Protein AF-A0A2E2ZN86-F1 (afdb_monomer)

Radius of gyration: 24.12 Å; Cα contacts (8 Å, |Δi|>4): 171; chains: 1; bounding box: 43×41×78 Å

Structure (mmCIF, N/CA/C/O backbone):
data_AF-A0A2E2ZN86-F1
#
_entry.id   AF-A0A2E2ZN86-F1
#
loop_
_atom_site.group_PDB
_atom_site.id
_atom_site.type_symbol
_atom_site.label_atom_id
_atom_site.label_alt_id
_atom_site.label_comp_id
_atom_site.label_asym_id
_atom_site.label_entity_id
_atom_site.label_seq_id
_atom_site.pdbx_PDB_ins_code
_atom_site.Cartn_x
_atom_site.Cartn_y
_atom_site.Cartn_z
_atom_site.occupancy
_atom_site.B_iso_or_equiv
_atom_site.auth_seq_id
_atom_site.auth_comp_id
_atom_site.auth_asym_id
_atom_site.auth_atom_id
_atom_site.pdbx_PDB_model_num
ATOM 1 N N . MET A 1 1 ? -1.885 10.684 -3.757 1.00 93.88 1 MET A N 1
ATOM 2 C CA . MET A 1 1 ? -1.945 9.214 -3.847 1.00 93.88 1 MET A CA 1
ATOM 3 C C . MET A 1 1 ? -0.540 8.681 -3.720 1.00 93.88 1 MET A C 1
ATOM 5 O O . MET A 1 1 ? 0.351 9.163 -4.409 1.00 93.88 1 MET A O 1
ATOM 9 N N . GLU A 1 2 ? -0.349 7.704 -2.855 1.00 95.69 2 GLU A N 1
ATOM 10 C CA . GLU A 1 2 ? 0.936 7.054 -2.628 1.00 95.69 2 GLU A CA 1
ATOM 11 C C . GLU A 1 2 ? 0.770 5.550 -2.779 1.00 95.69 2 GLU A C 1
ATOM 13 O O . GLU A 1 2 ? -0.215 4.993 -2.297 1.00 95.69 2 GLU A O 1
ATOM 18 N N . LEU A 1 3 ? 1.712 4.920 -3.477 1.00 97.62 3 LEU A N 1
ATOM 19 C CA . LEU A 1 3 ? 1.763 3.476 -3.660 1.00 97.62 3 LEU A CA 1
ATOM 20 C C . LEU A 1 3 ? 2.965 2.929 -2.906 1.00 97.62 3 LEU A C 1
ATOM 22 O O . LEU A 1 3 ? 4.098 3.365 -3.140 1.00 97.62 3 LEU A O 1
ATOM 26 N N . GLY A 1 4 ? 2.731 1.915 -2.082 1.00 97.81 4 GLY A N 1
ATOM 27 C CA . GLY A 1 4 ? 3.808 1.206 -1.421 1.00 97.81 4 GLY A CA 1
ATOM 28 C C . GLY A 1 4 ? 3.545 -0.277 -1.239 1.00 97.81 4 GLY A C 1
ATOM 29 O O . GLY A 1 4 ? 2.456 -0.793 -1.489 1.00 97.81 4 GLY A O 1
ATOM 30 N N . LEU A 1 5 ? 4.603 -0.964 -0.834 1.00 97.81 5 LEU A N 1
ATOM 31 C CA . LEU A 1 5 ? 4.655 -2.397 -0.595 1.00 97.81 5 LEU A CA 1
ATOM 32 C C . LEU A 1 5 ? 5.201 -2.627 0.815 1.00 97.81 5 LEU A C 1
ATOM 34 O O . LEU A 1 5 ? 6.125 -1.913 1.215 1.00 97.81 5 LEU A O 1
ATOM 38 N N . PRO A 1 6 ? 4.742 -3.653 1.545 1.00 97.75 6 PRO A N 1
ATOM 39 C CA . PRO A 1 6 ? 5.475 -4.138 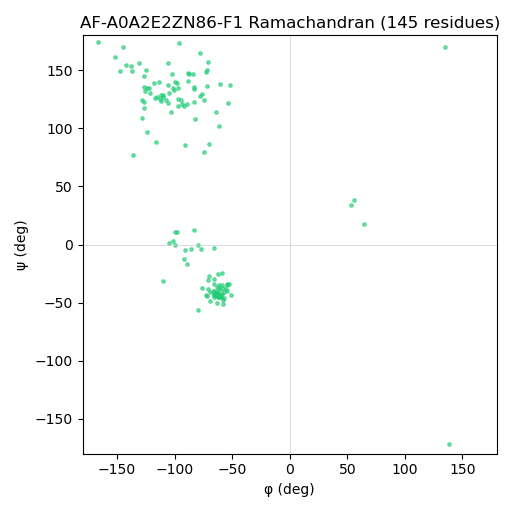2.704 1.00 97.75 6 PRO A CA 1
ATOM 40 C C . PRO A 1 6 ? 6.935 -4.436 2.345 1.00 97.75 6 PRO A C 1
ATOM 42 O O . PRO A 1 6 ? 7.216 -5.028 1.299 1.00 97.75 6 PRO A O 1
ATOM 45 N N . LYS A 1 7 ? 7.870 -4.047 3.214 1.00 96.94 7 LYS A N 1
ATOM 46 C CA . LYS A 1 7 ? 9.304 -4.300 3.024 1.00 96.94 7 LYS A CA 1
ATOM 47 C C . LYS A 1 7 ? 9.616 -5.776 3.298 1.00 96.94 7 LYS A C 1
ATOM 49 O O . LYS A 1 7 ? 10.059 -6.136 4.385 1.00 96.94 7 LYS A O 1
ATOM 54 N N . LEU A 1 8 ? 9.337 -6.621 2.309 1.00 96.00 8 LEU A N 1
ATOM 55 C CA . LEU A 1 8 ? 9.513 -8.075 2.326 1.00 96.00 8 LEU A CA 1
ATOM 56 C C . LEU A 1 8 ? 10.396 -8.504 1.156 1.00 96.00 8 LEU A C 1
ATOM 58 O O . LEU A 1 8 ? 10.136 -8.102 0.026 1.00 96.00 8 LEU A O 1
ATOM 62 N N . ASP A 1 9 ? 11.374 -9.382 1.376 1.00 93.94 9 ASP A N 1
ATOM 63 C CA . ASP A 1 9 ? 12.305 -9.814 0.317 1.00 93.94 9 ASP A CA 1
ATOM 64 C C . ASP A 1 9 ? 11.591 -10.371 -0.926 1.00 93.94 9 ASP A C 1
ATOM 66 O O . ASP A 1 9 ? 12.004 -10.102 -2.059 1.00 93.94 9 ASP A O 1
ATOM 70 N N . SER A 1 10 ? 10.459 -11.059 -0.730 1.00 93.50 10 SER A N 1
ATOM 71 C CA . SER A 1 10 ? 9.600 -11.581 -1.801 1.00 93.50 10 SER A CA 1
ATOM 72 C C . SER A 1 10 ? 8.997 -10.496 -2.703 1.00 93.50 10 SER A C 1
ATOM 74 O O . SER A 1 10 ? 8.701 -10.765 -3.865 1.00 93.50 10 SER A O 1
ATOM 76 N N . LEU A 1 11 ? 8.849 -9.268 -2.201 1.00 95.19 11 LEU A N 1
ATOM 77 C CA . LEU A 1 11 ? 8.288 -8.124 -2.923 1.00 95.19 11 LEU A CA 1
ATOM 78 C C . LEU A 1 11 ? 9.367 -7.181 -3.479 1.00 95.19 11 LEU A C 1
ATOM 80 O O . LEU A 1 11 ? 9.038 -6.210 -4.156 1.00 95.19 11 LEU A O 1
ATOM 84 N N . SER A 1 12 ? 10.656 -7.467 -3.257 1.00 93.38 12 SER A N 1
ATOM 85 C CA . SER A 1 12 ? 11.778 -6.592 -3.654 1.00 93.38 12 SER A CA 1
ATOM 86 C C . SER A 1 12 ? 11.775 -6.211 -5.140 1.00 93.38 12 SER A C 1
ATOM 88 O O . SER A 1 12 ? 12.120 -5.082 -5.499 1.00 93.38 12 SER A O 1
ATOM 90 N N . LYS A 1 13 ? 11.324 -7.128 -6.003 1.00 93.31 13 LYS A N 1
ATOM 91 C CA . LYS A 1 13 ? 11.212 -6.951 -7.462 1.00 93.31 13 LYS A CA 1
ATOM 92 C C . LYS A 1 13 ? 9.777 -6.740 -7.954 1.00 93.31 13 LYS A C 1
ATOM 94 O O . LYS A 1 13 ? 9.569 -6.641 -9.158 1.00 93.31 13 LYS A O 1
ATOM 99 N N . PHE A 1 14 ? 8.792 -6.711 -7.060 1.00 95.50 14 PHE A N 1
ATOM 100 C CA . PHE A 1 14 ? 7.393 -6.524 -7.435 1.00 95.50 14 PHE A CA 1
ATOM 101 C C . PHE A 1 14 ? 7.158 -5.057 -7.814 1.00 95.50 14 PHE A C 1
ATOM 103 O O . PHE A 1 14 ? 7.515 -4.161 -7.044 1.00 95.50 14 PHE A O 1
ATOM 110 N N . ARG A 1 15 ? 6.634 -4.805 -9.019 1.00 95.81 15 ARG A N 1
ATOM 111 C CA . ARG A 1 15 ? 6.443 -3.458 -9.581 1.00 95.81 15 ARG A CA 1
ATOM 112 C C . ARG A 1 15 ? 5.064 -3.344 -10.231 1.00 95.81 15 ARG A C 1
ATOM 114 O O . ARG A 1 15 ? 4.951 -3.391 -11.455 1.00 95.81 15 ARG A O 1
ATOM 121 N N . PRO A 1 16 ? 4.006 -3.198 -9.415 1.00 96.75 16 PRO A N 1
ATOM 122 C CA . PRO A 1 16 ? 2.656 -3.083 -9.936 1.00 96.75 16 PRO A CA 1
ATOM 123 C C . PRO A 1 16 ? 2.430 -1.739 -10.641 1.00 96.75 16 PRO A C 1
ATOM 125 O O . PRO A 1 16 ? 3.087 -0.730 -10.365 1.00 96.75 16 PRO A O 1
ATOM 128 N N . THR A 1 17 ? 1.445 -1.724 -11.526 1.00 96.75 17 THR A N 1
ATOM 129 C CA . THR A 1 17 ? 0.881 -0.531 -12.152 1.00 96.75 17 THR A CA 1
ATOM 130 C C . THR A 1 17 ? -0.483 -0.252 -11.547 1.00 96.75 17 THR A C 1
ATOM 132 O O . THR A 1 17 ? -1.289 -1.166 -11.358 1.00 96.75 17 THR A O 1
ATOM 135 N N . ILE A 1 18 ? -0.746 1.021 -11.266 1.00 96.75 18 ILE A N 1
ATOM 136 C CA . ILE A 1 18 ? -2.058 1.496 -10.834 1.00 96.75 18 ILE A C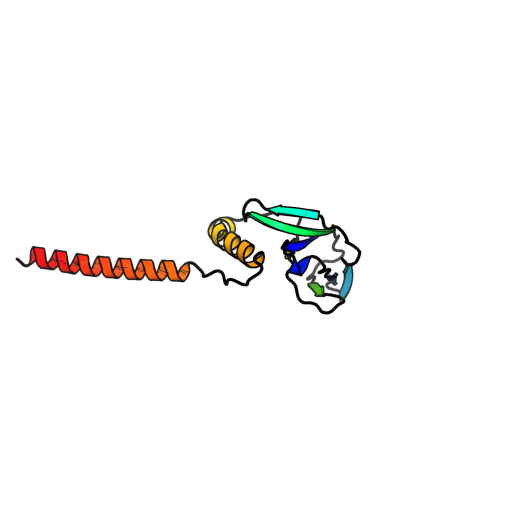A 1
ATOM 137 C C . ILE A 1 18 ? -2.726 2.222 -11.990 1.00 96.75 18 ILE A C 1
ATOM 139 O O . ILE A 1 18 ? -2.136 3.107 -12.605 1.00 96.75 18 ILE A O 1
ATOM 143 N N . GLU A 1 19 ? -3.965 1.865 -12.274 1.00 96.81 19 GLU A N 1
ATOM 144 C CA . GLU A 1 19 ? -4.805 2.504 -13.273 1.00 96.81 19 GLU A CA 1
ATOM 145 C C . GLU A 1 19 ? -5.955 3.224 -12.572 1.00 96.81 19 GLU A C 1
ATOM 147 O O . GLU A 1 19 ? -6.689 2.626 -11.788 1.00 96.81 19 GLU A O 1
ATOM 152 N N . LEU A 1 20 ? -6.080 4.524 -12.830 1.00 96.88 20 LEU A N 1
ATOM 153 C CA . LEU A 1 20 ? -7.194 5.347 -12.381 1.00 96.88 20 LEU A CA 1
ATOM 154 C C . LEU A 1 20 ? -8.205 5.458 -13.518 1.00 96.88 20 LEU A C 1
ATOM 156 O O . LEU A 1 20 ? -7.881 5.993 -14.579 1.00 96.88 20 LEU A O 1
ATOM 160 N N . ILE A 1 21 ? -9.421 4.985 -13.277 1.00 97.38 21 ILE A N 1
ATOM 161 C CA . ILE A 1 21 ? -10.533 5.028 -14.227 1.00 97.38 21 ILE A CA 1
ATOM 162 C C . ILE A 1 21 ? -11.508 6.109 -13.766 1.00 97.38 21 ILE A C 1
ATOM 164 O O . ILE A 1 21 ? -11.999 6.061 -12.635 1.00 97.38 21 ILE A O 1
ATOM 168 N N . SER A 1 22 ? -11.760 7.093 -14.628 1.00 97.12 22 SER A N 1
ATOM 169 C CA . SER A 1 22 ? -12.682 8.196 -14.359 1.00 97.12 22 SER A CA 1
ATOM 170 C C . SER A 1 22 ? -14.153 7.786 -14.518 1.00 97.12 22 SER A C 1
ATOM 172 O O . SER A 1 22 ? -14.443 6.765 -15.150 1.00 97.12 22 SER A O 1
ATOM 174 N N . PRO A 1 23 ? -15.101 8.598 -14.015 1.00 97.50 23 PRO A N 1
ATOM 175 C CA . PRO A 1 23 ? -16.531 8.417 -14.269 1.00 97.50 23 PRO A CA 1
ATOM 176 C C . PRO A 1 23 ? -16.883 8.315 -15.761 1.00 97.50 23 PRO A C 1
ATOM 178 O O . PRO A 1 23 ? -17.768 7.551 -16.141 1.00 97.50 23 PRO A O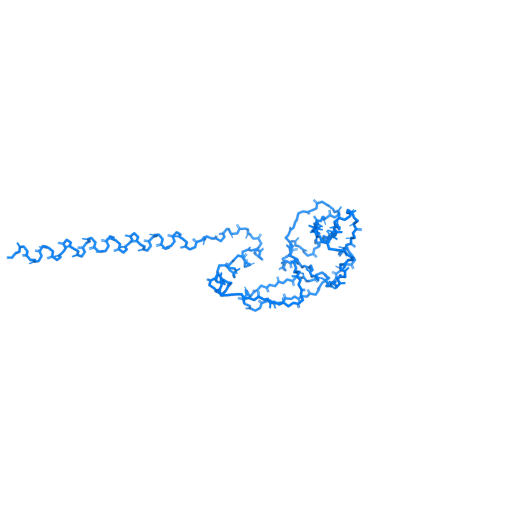 1
ATOM 181 N N . THR A 1 24 ? -16.156 9.035 -16.621 1.00 96.12 24 THR A N 1
ATOM 182 C CA . THR A 1 24 ? -16.287 8.969 -18.089 1.00 96.12 24 THR A CA 1
ATOM 183 C C . THR A 1 24 ? -15.518 7.816 -18.743 1.00 96.12 24 THR A C 1
ATOM 185 O O . THR A 1 24 ? -15.378 7.783 -19.963 1.00 96.12 24 THR A O 1
ATOM 188 N N . GLN A 1 25 ? -15.034 6.849 -17.956 1.00 94.44 25 GLN A N 1
ATOM 189 C CA . G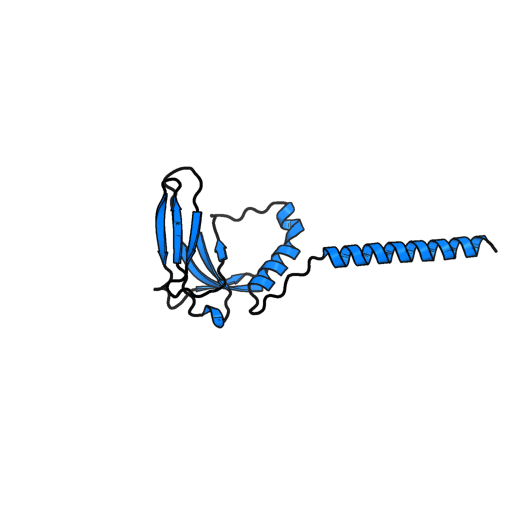LN A 1 25 ? -14.260 5.681 -18.401 1.00 94.44 25 GLN A CA 1
ATOM 190 C C . GLN A 1 25 ? -12.899 6.022 -19.027 1.00 94.44 25 GLN A C 1
ATOM 192 O O . GLN A 1 25 ? -12.279 5.185 -19.686 1.00 94.44 25 GLN A O 1
ATOM 197 N N . LYS A 1 26 ? -12.377 7.231 -18.794 1.00 95.69 26 LYS A N 1
ATOM 198 C CA . LYS A 1 26 ? -11.010 7.577 -19.184 1.00 95.69 26 LYS A CA 1
ATOM 199 C C . LYS A 1 26 ? -10.030 6.937 -18.207 1.00 95.69 26 LYS A C 1
ATOM 201 O O . LYS A 1 26 ? -10.142 7.114 -16.996 1.00 95.69 26 LYS A O 1
ATOM 206 N N . SER A 1 27 ? -9.037 6.240 -18.745 1.00 95.69 27 SER A N 1
ATOM 207 C CA . SER A 1 27 ? -7.971 5.619 -17.962 1.00 95.69 27 SER A CA 1
ATOM 208 C C . SER A 1 27 ? -6.709 6.487 -17.921 1.00 95.69 27 SER A C 1
ATOM 210 O O . SER A 1 27 ? -6.301 7.072 -18.927 1.00 95.69 27 SER A O 1
ATOM 212 N N . THR A 1 28 ? -6.073 6.553 -16.750 1.00 96.06 28 THR A N 1
ATOM 213 C CA . THR A 1 28 ? -4.716 7.081 -16.557 1.00 96.06 28 THR A CA 1
ATOM 214 C C . THR A 1 28 ? -3.875 6.070 -15.785 1.00 96.06 28 THR A C 1
ATOM 216 O O . THR A 1 28 ? -4.241 5.672 -14.679 1.00 96.06 28 THR A O 1
ATOM 219 N N . LYS A 1 29 ? -2.731 5.670 -16.347 1.00 96.38 29 LYS A N 1
ATOM 220 C CA . LYS A 1 29 ? -1.836 4.666 -15.755 1.00 96.38 29 LYS A CA 1
ATOM 221 C C . LYS A 1 29 ? -0.657 5.306 -15.029 1.00 96.38 29 LYS A C 1
ATOM 223 O O . LYS A 1 29 ? -0.035 6.239 -15.528 1.00 96.38 29 LYS A O 1
ATOM 228 N N . PHE A 1 30 ? -0.310 4.728 -13.887 1.00 95.94 30 PHE A N 1
ATOM 229 C CA . PHE A 1 30 ? 0.840 5.065 -13.059 1.00 95.94 30 PHE A CA 1
ATOM 230 C C . PHE A 1 30 ? 1.680 3.798 -12.869 1.00 95.94 30 PHE A C 1
ATOM 232 O O . PHE A 1 30 ? 1.359 2.948 -12.036 1.00 95.94 30 PHE A O 1
ATOM 239 N N . SER A 1 31 ? 2.726 3.648 -13.685 1.00 95.38 31 SER A N 1
ATOM 240 C CA . SER A 1 31 ? 3.618 2.483 -13.635 1.00 95.38 31 SER A CA 1
ATOM 241 C C . SER A 1 31 ? 4.763 2.699 -12.649 1.00 95.38 31 SER A C 1
ATOM 243 O O . SER A 1 31 ? 5.336 3.787 -12.571 1.00 95.38 31 SER A O 1
ATOM 245 N N . SER A 1 32 ? 5.105 1.642 -11.912 1.00 96.12 32 SER A N 1
ATOM 246 C CA . SER A 1 32 ? 6.281 1.599 -11.040 1.00 96.12 32 SER A CA 1
ATOM 247 C C . SER A 1 32 ? 7.472 0.846 -11.648 1.00 96.12 32 SER A C 1
ATOM 249 O O . SER A 1 32 ? 8.503 0.729 -10.992 1.00 96.12 32 SER A O 1
ATOM 251 N N . GLU A 1 33 ? 7.382 0.361 -12.892 1.00 94.44 33 GLU A N 1
ATOM 252 C CA . GLU A 1 33 ? 8.410 -0.498 -13.516 1.00 94.44 33 GLU A CA 1
ATOM 253 C C . GLU A 1 33 ? 9.812 0.127 -13.520 1.00 94.44 33 GLU A C 1
ATOM 255 O O . GLU A 1 33 ? 10.800 -0.553 -13.251 1.00 94.44 33 GLU A O 1
ATOM 260 N N . ASN A 1 34 ? 9.895 1.440 -13.745 1.00 93.81 34 ASN A N 1
ATOM 261 C CA . ASN A 1 34 ? 11.162 2.174 -13.809 1.00 93.81 34 ASN A CA 1
ATOM 262 C C . ASN A 1 34 ? 11.748 2.514 -12.424 1.00 93.81 34 ASN A C 1
ATOM 264 O O . ASN A 1 34 ? 12.805 3.139 -12.326 1.00 93.81 34 ASN A O 1
ATOM 268 N N . ILE A 1 35 ? 11.074 2.132 -11.337 1.00 94.44 35 ILE A N 1
ATOM 269 C CA . ILE A 1 35 ? 11.465 2.484 -9.969 1.00 94.44 35 ILE A CA 1
ATOM 270 C C . ILE A 1 35 ? 12.385 1.399 -9.420 1.00 94.44 35 ILE A C 1
ATOM 272 O O . ILE A 1 35 ? 11.967 0.455 -8.753 1.00 94.44 35 ILE A O 1
ATOM 276 N N . ILE A 1 36 ? 13.675 1.524 -9.712 1.00 91.69 36 ILE A N 1
ATOM 277 C CA . ILE A 1 36 ? 14.678 0.528 -9.313 1.00 91.69 36 ILE A CA 1
ATOM 278 C C . ILE A 1 36 ? 14.920 0.584 -7.797 1.00 91.69 36 ILE A C 1
ATOM 280 O O . ILE A 1 36 ? 14.910 -0.454 -7.137 1.00 91.69 36 ILE A O 1
ATOM 284 N N . ASN A 1 37 ? 15.044 1.796 -7.243 1.00 93.81 37 ASN A N 1
ATOM 285 C CA . ASN A 1 37 ? 15.370 2.048 -5.838 1.00 93.81 37 ASN A CA 1
ATOM 286 C C . ASN A 1 37 ? 14.207 2.752 -5.120 1.00 93.81 37 ASN A C 1
ATOM 288 O O . ASN A 1 37 ? 14.164 3.984 -5.100 1.00 93.81 37 ASN A O 1
ATOM 292 N N . PRO A 1 38 ? 13.247 2.005 -4.550 1.00 96.81 38 PRO A N 1
ATOM 293 C CA . PRO A 1 38 ? 12.132 2.606 -3.834 1.00 96.81 38 PRO A CA 1
ATOM 294 C C . PRO A 1 38 ? 12.572 3.194 -2.490 1.00 96.81 38 PRO A C 1
ATOM 296 O O . PRO A 1 38 ? 13.493 2.698 -1.836 1.00 96.81 38 PRO A O 1
ATOM 299 N N . THR A 1 39 ? 11.880 4.240 -2.049 1.00 97.44 39 THR A N 1
ATOM 300 C CA . THR A 1 39 ? 12.157 4.891 -0.764 1.00 97.44 39 THR A CA 1
ATOM 301 C C . THR A 1 39 ? 11.701 3.995 0.383 1.00 97.44 39 THR A C 1
ATOM 303 O O . THR A 1 39 ? 10.614 3.427 0.342 1.00 97.44 39 THR A O 1
ATOM 306 N N . THR A 1 40 ? 12.504 3.860 1.434 1.00 97.31 40 THR A N 1
ATOM 307 C CA . THR A 1 40 ? 12.083 3.144 2.643 1.00 97.31 40 THR A CA 1
ATOM 308 C C . THR A 1 40 ? 11.276 4.054 3.557 1.00 97.31 40 THR A C 1
ATOM 310 O O . THR A 1 40 ? 11.695 5.177 3.825 1.00 97.31 40 THR A O 1
ATOM 313 N N . PHE A 1 41 ? 10.171 3.544 4.088 1.00 96.81 41 PHE A N 1
ATOM 314 C CA . PHE A 1 41 ? 9.324 4.225 5.061 1.00 96.81 41 PHE A CA 1
ATOM 315 C C . PHE A 1 41 ? 9.150 3.342 6.297 1.00 96.81 41 PHE A C 1
ATOM 317 O O . PHE A 1 41 ? 8.866 2.150 6.163 1.00 96.81 41 PHE A O 1
ATOM 324 N N . TYR A 1 42 ? 9.334 3.924 7.482 1.00 97.50 42 TYR A N 1
ATOM 325 C CA . TYR A 1 42 ? 9.077 3.273 8.763 1.00 97.50 42 TYR A CA 1
ATOM 326 C C . TYR A 1 42 ? 7.889 3.952 9.439 1.00 97.50 42 TYR A C 1
ATOM 328 O O . TYR A 1 42 ? 7.905 5.169 9.628 1.00 97.50 42 TYR A O 1
ATOM 336 N N . GLU A 1 43 ? 6.884 3.162 9.803 1.00 95.00 43 GLU A N 1
ATOM 337 C CA . GLU A 1 43 ? 5.675 3.641 10.465 1.00 95.00 43 GLU A CA 1
ATOM 338 C C . GLU A 1 43 ? 5.756 3.306 11.969 1.00 95.00 43 GLU A C 1
ATOM 340 O O . GLU A 1 43 ? 5.791 2.124 12.329 1.00 95.00 43 GLU A O 1
ATOM 345 N N . PRO A 1 44 ? 5.839 4.310 12.861 1.00 92.19 44 PRO A N 1
ATOM 346 C CA . PRO A 1 44 ? 6.137 4.089 14.274 1.00 92.19 44 PRO A CA 1
ATOM 347 C C . PRO A 1 44 ? 5.009 3.433 15.085 1.00 92.19 44 PRO A C 1
ATOM 349 O O . PRO A 1 44 ? 5.314 2.712 16.037 1.00 92.19 44 PRO A O 1
ATOM 352 N N . PHE A 1 45 ? 3.731 3.643 14.754 1.00 90.44 45 PHE A N 1
ATOM 353 C CA . PHE A 1 45 ? 2.608 3.126 15.552 1.00 90.44 45 PHE A CA 1
ATOM 354 C C . PHE A 1 45 ? 2.451 1.608 15.405 1.00 90.44 45 PHE A C 1
ATOM 356 O O . PHE A 1 45 ? 2.276 0.868 16.377 1.00 90.44 45 PHE A O 1
ATOM 363 N N . THR A 1 46 ? 2.567 1.124 14.178 1.00 92.94 46 THR A N 1
ATOM 364 C CA . THR A 1 46 ? 2.507 -0.288 13.801 1.00 92.94 46 THR A CA 1
ATOM 365 C C . THR A 1 46 ? 3.884 -0.937 13.791 1.00 92.94 46 THR A C 1
ATOM 367 O O . THR A 1 46 ? 3.964 -2.164 13.787 1.00 92.94 46 THR A O 1
ATOM 370 N N . GLN A 1 47 ? 4.961 -0.147 13.857 1.00 95.50 47 GLN A N 1
ATOM 371 C CA . GLN A 1 47 ? 6.354 -0.604 13.791 1.00 95.50 47 GLN A CA 1
ATOM 372 C C . GLN A 1 47 ? 6.623 -1.426 12.524 1.00 95.50 47 GLN A C 1
ATOM 374 O O . GLN A 1 47 ? 7.322 -2.442 12.548 1.00 95.50 47 GLN A O 1
ATOM 379 N N . THR A 1 48 ? 6.024 -1.011 11.408 1.00 96.50 48 THR A N 1
ATOM 380 C CA . THR A 1 48 ? 6.154 -1.690 10.118 1.00 96.50 48 THR A CA 1
ATOM 381 C C . THR A 1 48 ? 7.053 -0.910 9.171 1.00 96.50 48 THR A C 1
ATOM 383 O O . THR A 1 48 ? 7.265 0.294 9.309 1.00 96.50 48 THR A O 1
ATOM 386 N N . ASN A 1 49 ? 7.629 -1.625 8.207 1.00 97.88 49 ASN A N 1
ATOM 387 C CA . ASN A 1 49 ? 8.477 -1.043 7.179 1.00 97.88 49 ASN A CA 1
ATOM 388 C C . ASN A 1 49 ? 7.848 -1.266 5.809 1.00 97.88 49 ASN A C 1
ATOM 390 O O . ASN A 1 49 ? 7.380 -2.365 5.505 1.00 97.88 49 ASN A O 1
ATOM 394 N N . SER A 1 50 ? 7.917 -0.247 4.964 1.00 98.25 50 SER A N 1
ATOM 395 C CA . SER A 1 50 ? 7.441 -0.288 3.588 1.00 98.25 50 SER A CA 1
ATOM 396 C C . SER A 1 50 ? 8.483 0.237 2.609 1.00 98.25 50 SER A C 1
ATOM 398 O O . SER A 1 50 ? 9.357 1.036 2.953 1.00 98.25 50 SER A O 1
ATOM 400 N N . TRP A 1 51 ? 8.359 -0.207 1.366 1.00 98.31 51 TRP A N 1
ATOM 401 C CA . TRP A 1 51 ? 8.902 0.479 0.206 1.00 98.31 51 TRP A CA 1
ATOM 402 C C . TRP A 1 51 ? 7.821 1.361 -0.394 1.00 98.31 51 TRP A C 1
ATOM 404 O O . TRP A 1 51 ? 6.754 0.875 -0.753 1.00 98.31 51 TRP A O 1
ATOM 414 N N . VAL A 1 52 ? 8.112 2.643 -0.538 1.00 98.06 52 VAL A N 1
ATOM 415 C CA . VAL A 1 52 ? 7.287 3.587 -1.279 1.00 98.06 52 VAL A CA 1
ATOM 416 C C . VAL A 1 52 ? 7.791 3.612 -2.711 1.00 98.06 52 VAL A C 1
ATOM 418 O O . VAL A 1 52 ? 8.955 3.933 -2.965 1.00 98.06 52 VAL A O 1
ATOM 421 N N . LEU A 1 53 ? 6.912 3.246 -3.640 1.00 97.94 53 LEU A N 1
ATOM 422 C CA . LEU A 1 53 ? 7.221 3.236 -5.063 1.00 97.94 53 LEU A CA 1
ATOM 423 C C . LEU A 1 53 ? 7.113 4.657 -5.612 1.00 97.94 53 LEU A C 1
ATOM 425 O O . LEU A 1 53 ? 8.090 5.185 -6.124 1.00 97.94 53 LEU A O 1
ATOM 429 N N . PHE A 1 54 ? 5.964 5.314 -5.449 1.00 96.81 54 PHE A N 1
ATOM 430 C CA . PHE A 1 54 ? 5.786 6.701 -5.880 1.00 96.81 54 PHE A CA 1
ATOM 431 C C . PHE A 1 54 ? 4.748 7.446 -5.039 1.00 96.81 54 PHE A C 1
ATOM 433 O O . PHE A 1 54 ? 3.873 6.844 -4.411 1.00 96.81 54 PHE A O 1
ATOM 440 N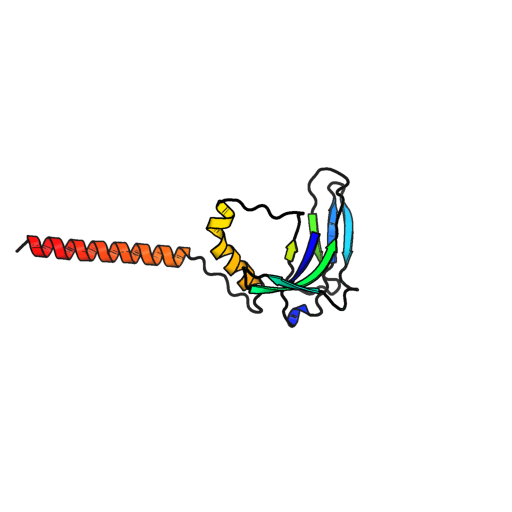 N . LYS A 1 55 ? 4.811 8.780 -5.109 1.00 96.00 55 LYS A N 1
ATOM 441 C CA . LYS A 1 55 ? 3.814 9.711 -4.571 1.00 96.00 55 LYS A CA 1
ATOM 442 C C . LYS A 1 55 ? 3.383 10.662 -5.681 1.00 96.00 55 LYS A C 1
ATOM 444 O O . LYS A 1 55 ? 4.198 11.435 -6.170 1.00 96.00 55 LYS A O 1
ATOM 449 N N . ASN A 1 56 ? 2.106 10.622 -6.048 1.00 9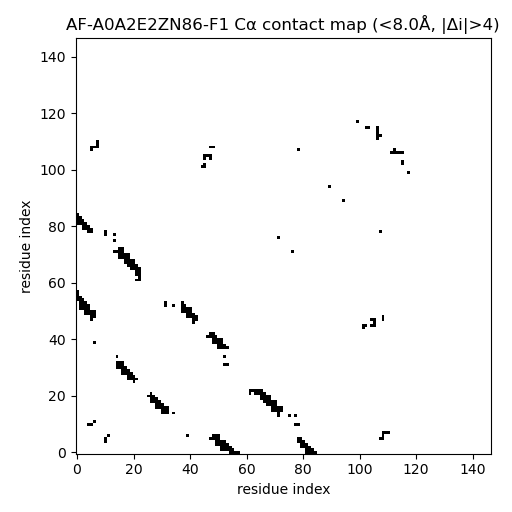4.38 56 ASN A N 1
ATOM 450 C CA . ASN A 1 56 ? 1.538 11.459 -7.101 1.00 94.38 56 ASN A CA 1
ATOM 451 C C . ASN A 1 56 ? 0.384 12.308 -6.567 1.00 94.38 56 ASN A C 1
ATOM 453 O O . ASN A 1 56 ? -0.529 11.807 -5.900 1.00 94.38 56 ASN A O 1
ATOM 457 N N . THR A 1 57 ? 0.384 13.588 -6.927 1.00 94.50 57 THR A N 1
ATOM 458 C CA . THR A 1 57 ? -0.774 14.471 -6.761 1.00 94.50 57 THR A CA 1
ATOM 459 C C . THR A 1 57 ? -1.579 14.452 -8.048 1.00 94.50 57 THR A C 1
ATOM 461 O O . THR A 1 57 ? -1.062 14.780 -9.111 1.00 94.50 57 THR A O 1
ATOM 464 N N . ILE A 1 58 ? -2.845 14.057 -7.949 1.00 93.06 58 ILE A N 1
ATOM 465 C CA . ILE A 1 58 ? -3.749 13.935 -9.091 1.00 93.06 58 ILE A CA 1
ATOM 466 C C . ILE A 1 58 ? -4.859 14.966 -8.904 1.00 93.06 58 ILE A C 1
ATOM 468 O O . ILE A 1 58 ? -5.485 15.016 -7.844 1.00 93.06 58 ILE A O 1
ATOM 472 N N . GLN A 1 59 ? -5.082 15.799 -9.917 1.00 93.00 59 GLN A N 1
ATOM 473 C CA . GLN A 1 59 ? -6.246 16.677 -9.978 1.00 93.00 59 GLN A CA 1
ATOM 474 C C . GLN A 1 59 ? -7.385 15.920 -10.661 1.00 93.00 59 GLN A C 1
ATOM 476 O O . GLN A 1 59 ? -7.236 15.468 -11.794 1.00 93.00 59 GLN A O 1
ATOM 481 N N . LEU A 1 60 ? -8.504 15.753 -9.957 1.00 92.88 60 LEU A N 1
ATOM 482 C CA . LEU A 1 60 ? -9.705 15.147 -10.526 1.00 92.88 60 LEU A CA 1
ATOM 483 C C . LEU A 1 60 ? -10.410 16.192 -11.394 1.00 92.88 60 LEU A C 1
ATOM 485 O O . LEU A 1 60 ? -10.651 17.308 -10.940 1.00 92.88 60 LEU A O 1
ATOM 489 N N . THR A 1 61 ? -10.705 15.842 -12.643 1.00 92.12 61 THR A N 1
ATOM 490 C CA . THR A 1 61 ? -11.239 16.787 -13.639 1.00 92.12 61 THR A CA 1
ATOM 491 C C . THR A 1 61 ? -12.761 16.866 -13.639 1.00 92.12 61 THR A C 1
ATOM 493 O O . THR A 1 61 ? -13.325 17.802 -14.192 1.00 92.12 61 THR A O 1
ATOM 496 N N . GLU A 1 62 ? -13.426 15.882 -13.040 1.00 93.81 62 GLU A N 1
ATOM 497 C CA . GLU A 1 62 ? -14.882 15.756 -13.031 1.00 93.81 62 GLU A CA 1
ATOM 498 C C . GLU A 1 62 ? -15.379 15.111 -11.729 1.00 93.81 62 GLU A C 1
ATOM 500 O O . GLU A 1 62 ? -14.656 14.300 -11.135 1.00 93.81 62 GLU A O 1
ATOM 505 N N . PRO A 1 63 ? -16.594 15.456 -11.268 1.00 95.75 63 PRO A N 1
ATOM 506 C CA . PRO A 1 63 ? -17.213 14.800 -10.125 1.00 95.75 63 PRO A CA 1
ATOM 507 C C . PRO A 1 63 ? -17.685 13.386 -10.488 1.00 95.75 63 PRO A C 1
ATOM 509 O O . PRO A 1 63 ? -18.117 13.128 -11.609 1.00 95.75 63 PRO A O 1
ATOM 512 N N . GLY A 1 64 ? -17.655 12.477 -9.515 1.00 96.38 64 GLY A N 1
ATOM 513 C CA . GLY A 1 64 ? -18.192 11.124 -9.653 1.00 96.38 64 GLY A CA 1
ATOM 514 C C . GLY A 1 64 ? -17.297 10.061 -9.026 1.00 96.38 64 GLY A C 1
ATOM 515 O O . GLY A 1 64 ? -16.330 10.366 -8.328 1.00 96.38 64 GLY A O 1
ATOM 516 N N . THR A 1 65 ? -17.639 8.799 -9.272 1.00 96.62 65 THR A N 1
ATOM 517 C CA . THR A 1 65 ? -16.896 7.644 -8.762 1.00 96.62 65 THR A CA 1
ATOM 518 C C . THR A 1 65 ? -15.709 7.323 -9.658 1.00 96.62 65 THR A C 1
ATOM 520 O O . THR A 1 65 ? -15.872 7.033 -10.840 1.00 96.62 65 THR A O 1
ATOM 523 N N . TYR A 1 66 ? -14.521 7.323 -9.062 1.00 96.56 66 TYR A N 1
ATOM 524 C CA . TYR A 1 66 ? -13.296 6.854 -9.695 1.00 96.56 66 TYR A CA 1
ATOM 525 C C . TYR A 1 66 ? -12.953 5.461 -9.177 1.00 96.56 66 TYR A C 1
ATOM 527 O O . TYR A 1 66 ? -13.166 5.163 -8.000 1.00 96.56 66 TYR A O 1
ATOM 535 N N . TYR A 1 67 ? -12.364 4.638 -10.036 1.00 96.31 67 TYR A N 1
ATOM 536 C CA . TYR A 1 67 ? -11.875 3.314 -9.664 1.00 96.31 67 TYR A CA 1
ATOM 537 C C . TYR A 1 67 ? -10.356 3.272 -9.762 1.00 96.31 67 TYR A C 1
ATOM 539 O O . TYR A 1 67 ? -9.774 3.808 -10.704 1.00 96.31 67 TYR A O 1
ATOM 547 N N . LEU A 1 68 ? -9.722 2.616 -8.793 1.00 95.94 68 LEU A N 1
ATOM 548 C CA . LEU A 1 68 ? -8.305 2.281 -8.840 1.00 95.94 68 LEU A CA 1
ATOM 549 C C . LEU A 1 68 ? -8.165 0.783 -9.069 1.00 95.94 68 LEU A C 1
ATOM 551 O O . LEU A 1 68 ? -8.693 -0.018 -8.298 1.00 95.94 68 LEU A O 1
ATOM 555 N N . VAL A 1 69 ? -7.437 0.419 -10.116 1.00 95.75 69 VAL A N 1
ATOM 556 C CA . VAL A 1 69 ? -7.149 -0.970 -10.467 1.00 95.75 69 VAL A CA 1
ATOM 557 C C . VAL A 1 69 ? -5.649 -1.186 -10.373 1.00 95.75 69 VAL A C 1
ATOM 559 O O . VAL A 1 69 ? -4.868 -0.458 -10.980 1.00 95.75 69 VAL A O 1
ATOM 562 N N . SER A 1 70 ? -5.233 -2.188 -9.606 1.00 94.88 70 SER A N 1
ATOM 563 C CA . SER A 1 70 ? -3.840 -2.625 -9.568 1.00 94.88 70 SER A CA 1
ATOM 564 C C . SER A 1 70 ? -3.635 -3.824 -10.481 1.00 94.88 70 SER A C 1
ATOM 566 O O . SER A 1 70 ? -4.395 -4.789 -10.410 1.00 94.88 70 SER A O 1
ATOM 568 N N . SER A 1 71 ? -2.575 -3.800 -11.278 1.00 95.25 71 SER A N 1
ATOM 569 C CA . SER A 1 71 ? -2.148 -4.932 -12.103 1.00 95.25 71 SER A CA 1
ATOM 570 C C . SER A 1 71 ? -0.633 -5.084 -12.055 1.00 95.25 71 SER A C 1
ATOM 572 O O . SER A 1 71 ? 0.086 -4.116 -11.814 1.00 95.25 71 SER A O 1
ATOM 574 N N . ASP A 1 72 ? -0.138 -6.296 -12.275 1.00 93.00 72 ASP A N 1
ATOM 575 C CA . ASP A 1 72 ? 1.287 -6.550 -12.466 1.00 93.00 72 ASP A CA 1
ATOM 576 C C . ASP A 1 72 ? 1.528 -6.942 -13.933 1.00 93.00 72 ASP A C 1
ATOM 578 O O . ASP A 1 72 ? 0.870 -7.865 -14.421 1.00 93.00 72 ASP A O 1
ATOM 582 N N . PRO A 1 73 ? 2.457 -6.284 -14.649 1.00 85.31 73 PRO A N 1
ATOM 583 C CA . PRO A 1 73 ? 2.747 -6.589 -16.054 1.00 85.31 73 PRO A CA 1
ATOM 584 C C . PRO A 1 73 ? 3.201 -8.034 -16.293 1.00 85.31 73 PRO A C 1
ATOM 586 O O . PRO A 1 73 ? 3.054 -8.560 -17.393 1.00 85.31 73 PRO A O 1
ATOM 589 N N . GLN A 1 74 ? 3.762 -8.682 -15.270 1.00 88.38 74 GLN A N 1
ATOM 590 C CA . GLN A 1 74 ? 4.241 -10.064 -15.313 1.00 88.38 74 GLN A CA 1
ATOM 591 C C . GLN A 1 74 ? 3.213 -11.044 -14.726 1.00 88.38 74 GLN A C 1
ATOM 593 O O . GLN A 1 74 ? 3.539 -12.212 -14.508 1.00 88.38 74 GLN A O 1
ATOM 598 N N . ASN A 1 75 ? 1.985 -10.576 -14.470 1.00 87.75 75 ASN A N 1
ATOM 599 C CA . ASN A 1 75 ? 0.886 -11.320 -13.859 1.00 87.75 75 ASN A CA 1
ATOM 600 C C . ASN A 1 75 ? 1.265 -11.978 -12.518 1.00 87.75 75 ASN A C 1
ATOM 602 O O . ASN A 1 75 ? 0.816 -13.080 -12.193 1.00 87.75 75 ASN A O 1
ATOM 606 N N . LYS A 1 76 ? 2.139 -11.323 -11.746 1.00 89.00 76 LYS A N 1
ATOM 607 C CA . LYS A 1 76 ? 2.544 -11.781 -10.415 1.00 89.00 76 LYS A CA 1
ATOM 608 C C . LYS A 1 76 ? 1.592 -11.270 -9.345 1.00 89.00 76 LYS A C 1
ATOM 610 O O . LYS A 1 76 ? 1.104 -10.144 -9.395 1.00 89.00 76 LYS A O 1
ATOM 615 N N . TYR A 1 77 ? 1.405 -12.093 -8.321 1.00 89.00 77 TYR A N 1
ATOM 616 C CA . TYR A 1 77 ? 0.699 -11.706 -7.107 1.00 89.00 77 TYR A CA 1
ATOM 617 C C . TYR A 1 77 ? 1.666 -11.087 -6.096 1.00 89.00 77 TYR A C 1
ATOM 619 O O . TYR A 1 77 ? 2.829 -11.483 -5.999 1.00 89.00 77 TYR A O 1
ATOM 627 N N . GLY A 1 78 ? 1.169 -10.133 -5.314 1.00 92.69 78 GLY A N 1
ATOM 628 C CA . GLY A 1 78 ? 1.938 -9.453 -4.282 1.00 92.69 78 GLY A CA 1
ATOM 629 C C . GLY A 1 78 ? 1.041 -8.656 -3.345 1.00 92.69 78 GLY A C 1
ATOM 630 O O . GLY A 1 78 ? -0.167 -8.553 -3.554 1.00 92.69 78 GLY A O 1
ATOM 631 N N . LYS A 1 79 ? 1.642 -8.088 -2.299 1.00 95.44 79 LYS A N 1
ATOM 632 C CA . LYS A 1 79 ? 0.958 -7.188 -1.367 1.00 95.44 79 LYS A CA 1
ATOM 633 C C . LYS A 1 79 ? 1.297 -5.751 -1.724 1.00 95.44 79 LYS A C 1
ATOM 635 O O . LYS A 1 79 ? 2.470 -5.431 -1.895 1.00 95.44 79 LYS A O 1
ATOM 640 N N . LEU A 1 80 ? 0.289 -4.893 -1.784 1.00 96.69 80 LEU A N 1
ATOM 641 C CA . LEU A 1 80 ? 0.455 -3.454 -1.956 1.00 96.69 80 LEU A CA 1
ATOM 642 C C . LEU A 1 80 ? -0.571 -2.711 -1.112 1.00 96.69 80 LEU A C 1
ATOM 644 O O . LEU A 1 80 ? -1.651 -3.231 -0.834 1.00 96.69 80 LEU A O 1
ATOM 648 N N . TRP A 1 81 ? -0.238 -1.487 -0.741 1.00 97.00 81 TRP A N 1
ATOM 649 C CA . TRP A 1 81 ? -1.160 -0.546 -0.131 1.00 97.00 81 TRP A CA 1
ATOM 650 C C . TRP A 1 81 ? -1.175 0.743 -0.951 1.00 97.00 81 TRP A C 1
ATOM 652 O O . TRP A 1 81 ? -0.188 1.108 -1.595 1.00 97.00 81 TRP A O 1
ATOM 662 N N . ILE A 1 82 ? -2.319 1.424 -0.937 1.00 96.38 82 ILE A N 1
ATOM 663 C CA . ILE A 1 82 ? -2.496 2.722 -1.583 1.00 96.38 82 ILE A CA 1
ATOM 664 C C . ILE A 1 82 ? -3.044 3.684 -0.540 1.00 96.38 82 ILE A C 1
ATOM 666 O O . ILE A 1 82 ? -4.104 3.435 0.030 1.00 96.38 82 ILE A O 1
ATOM 670 N N . ALA A 1 83 ? -2.340 4.790 -0.315 1.00 93.81 83 ALA A N 1
ATOM 671 C CA . ALA A 1 83 ? -2.839 5.882 0.508 1.00 93.81 83 ALA A CA 1
ATOM 672 C C . ALA A 1 83 ? -3.440 6.972 -0.388 1.00 93.81 83 ALA A C 1
ATOM 674 O O . ALA A 1 83 ? -2.795 7.489 -1.312 1.00 93.81 83 ALA A O 1
ATOM 675 N N . ILE A 1 84 ? -4.698 7.320 -0.122 1.00 92.62 84 ILE A N 1
ATOM 676 C CA . ILE A 1 84 ? -5.460 8.345 -0.838 1.00 92.62 84 ILE A CA 1
ATOM 677 C C . ILE A 1 84 ? -5.881 9.393 0.185 1.00 92.62 84 ILE A C 1
ATOM 679 O O . ILE A 1 84 ? -6.417 9.054 1.232 1.00 92.62 84 ILE A O 1
ATOM 683 N N . GLY A 1 85 ? -5.642 10.661 -0.129 1.00 87.94 85 GLY A N 1
ATOM 684 C CA . GLY A 1 85 ? -5.879 11.770 0.788 1.00 87.94 85 GLY A CA 1
ATOM 685 C C . GLY A 1 85 ? -4.709 12.746 0.784 1.00 87.94 85 GLY A C 1
ATOM 686 O O . GLY A 1 85 ? -3.672 12.489 0.165 1.00 87.94 85 GLY A O 1
ATOM 687 N N . ARG A 1 86 ? -4.917 13.894 1.429 1.00 86.00 86 ARG A N 1
ATOM 688 C CA . ARG A 1 86 ? -3.873 14.898 1.702 1.00 86.00 86 ARG A CA 1
ATOM 689 C C . ARG A 1 86 ? -3.526 14.966 3.183 1.00 86.00 86 ARG A C 1
ATOM 691 O O . ARG A 1 86 ? -2.389 15.258 3.520 1.00 86.00 86 ARG A O 1
ATOM 698 N N . GLU A 1 87 ? -4.512 14.695 4.026 1.00 86.69 87 GLU A N 1
ATOM 699 C CA . GLU A 1 87 ? -4.435 14.799 5.473 1.00 86.69 87 GLU A CA 1
ATOM 700 C C . GLU A 1 87 ? -5.109 13.576 6.083 1.00 86.69 87 GLU A C 1
ATOM 702 O O . GLU A 1 87 ? -6.038 13.007 5.500 1.00 86.69 87 GLU A O 1
ATOM 707 N N . GLU A 1 88 ? -4.624 13.177 7.250 1.00 84.56 88 GLU A N 1
ATOM 708 C CA . GLU A 1 88 ? -5.240 12.130 8.047 1.00 84.56 88 GLU A CA 1
ATOM 709 C C . GLU A 1 88 ? -6.382 12.732 8.867 1.00 84.56 88 GLU A C 1
ATOM 711 O O . GLU A 1 88 ? -6.239 13.787 9.485 1.00 84.56 88 GLU A O 1
ATOM 716 N N . SER A 1 89 ? -7.530 12.061 8.876 1.00 88.75 89 SER A N 1
ATOM 717 C CA . SER A 1 89 ? -8.691 12.476 9.656 1.00 88.75 89 SER A CA 1
ATOM 718 C C . SER A 1 89 ? -9.163 11.287 10.478 1.00 88.75 89 SER A C 1
ATOM 720 O O . SER A 1 89 ? -9.658 10.312 9.919 1.00 88.75 89 SER A O 1
ATOM 722 N N . PHE A 1 90 ? -8.956 11.359 11.794 1.00 86.69 90 PHE A N 1
ATOM 723 C CA . PHE A 1 90 ? -9.293 10.289 12.731 1.00 86.69 90 PHE A CA 1
ATOM 724 C C . PHE A 1 90 ? -10.477 10.691 13.609 1.00 86.69 90 PHE A C 1
ATOM 726 O O . PHE A 1 90 ? -10.471 11.749 14.243 1.00 86.69 90 PHE A O 1
ATOM 733 N N . GLY A 1 91 ? -11.482 9.823 13.671 1.00 89.56 91 GLY A N 1
ATOM 734 C CA . GLY A 1 91 ? -12.624 9.941 14.568 1.00 89.56 91 GLY A CA 1
ATOM 735 C C . GLY A 1 91 ? -12.467 9.128 15.854 1.00 89.56 91 GLY A C 1
ATOM 736 O O . GLY A 1 91 ? -11.565 8.304 16.015 1.00 89.56 91 GLY A O 1
ATOM 737 N N . ALA A 1 92 ? -13.415 9.303 16.777 1.00 88.75 92 ALA A N 1
ATOM 738 C CA . ALA A 1 92 ? -13.457 8.534 18.024 1.00 88.75 92 ALA A CA 1
ATOM 739 C C . ALA A 1 92 ? -13.544 7.013 17.783 1.00 88.75 92 ALA A C 1
ATOM 741 O O . ALA A 1 92 ? -12.945 6.234 18.521 1.00 88.75 92 ALA A O 1
ATOM 742 N N . SER A 1 93 ? -14.248 6.580 16.733 1.00 87.94 93 SER A N 1
ATOM 743 C CA . SER A 1 93 ? -14.318 5.169 16.335 1.00 87.94 93 SER A CA 1
ATOM 744 C C . SER A 1 93 ? -12.962 4.603 15.919 1.00 87.94 93 SER A C 1
ATOM 746 O O . SER A 1 93 ? -12.673 3.446 16.217 1.00 87.94 93 SER A O 1
ATOM 748 N N . ASP A 1 94 ? -12.123 5.403 15.262 1.00 87.19 94 ASP A N 1
ATOM 749 C CA . ASP A 1 94 ? -10.808 4.959 14.792 1.00 87.19 94 ASP A CA 1
ATOM 750 C C . ASP A 1 94 ? -9.865 4.757 15.975 1.00 87.19 94 ASP A C 1
ATOM 752 O O . ASP A 1 94 ? -9.149 3.761 16.035 1.00 87.19 94 ASP A O 1
ATOM 756 N N . LEU A 1 95 ? -9.950 5.638 16.977 1.00 87.88 95 LEU A N 1
ATOM 757 C CA . LEU A 1 95 ? -9.212 5.509 18.234 1.00 87.88 95 LEU A CA 1
ATOM 758 C C . LEU A 1 95 ? -9.618 4.253 19.017 1.00 87.88 95 LEU A C 1
ATOM 760 O O . LEU A 1 95 ? -8.754 3.539 19.523 1.00 87.88 95 LEU A O 1
ATOM 764 N N . LEU A 1 96 ? -10.919 3.948 19.091 1.00 87.94 96 LEU A N 1
ATOM 765 C CA . LEU A 1 96 ? -11.413 2.740 19.766 1.00 87.94 96 LEU A CA 1
ATOM 766 C C . LEU A 1 96 ? -10.976 1.450 19.056 1.00 87.94 96 LEU A C 1
ATOM 768 O O . LEU A 1 96 ? -10.717 0.443 19.714 1.00 87.94 96 LEU A O 1
ATOM 772 N N . ASN A 1 97 ? -10.871 1.482 17.725 1.00 89.75 97 ASN A N 1
ATOM 773 C CA . ASN A 1 97 ? -10.453 0.336 16.914 1.00 89.75 97 ASN A CA 1
ATOM 774 C C . ASN A 1 97 ? -8.938 0.271 16.674 1.00 89.75 97 ASN A C 1
ATOM 776 O O . ASN A 1 97 ? -8.457 -0.720 16.126 1.00 89.75 97 ASN A O 1
ATOM 780 N N . LEU A 1 98 ? -8.173 1.275 17.112 1.00 89.06 98 LEU A N 1
ATOM 781 C CA . LEU A 1 98 ? -6.741 1.400 16.841 1.00 89.06 98 LEU A CA 1
ATOM 782 C C . LEU A 1 98 ? -5.931 0.128 17.166 1.00 89.06 98 LEU A C 1
ATOM 784 O O . LEU A 1 98 ? -5.127 -0.271 16.323 1.00 89.06 98 LEU A O 1
ATOM 788 N N .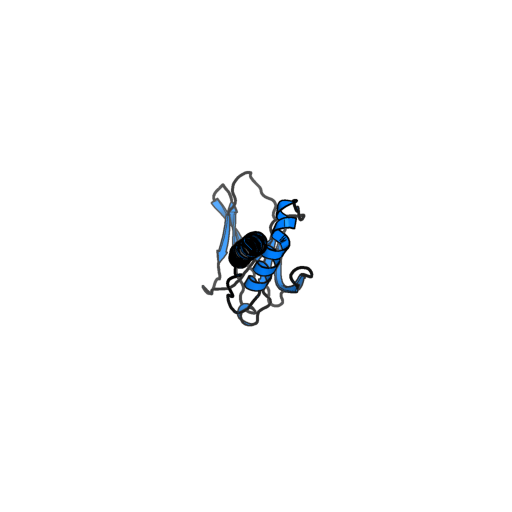 PRO A 1 99 ? -6.138 -0.574 18.302 1.00 88.38 99 PRO A N 1
ATOM 789 C CA . PRO A 1 99 ? -5.398 -1.806 18.583 1.00 88.38 99 PRO A CA 1
ATOM 790 C C . PRO A 1 99 ? -5.640 -2.918 17.552 1.00 88.38 99 PRO A C 1
ATOM 792 O O . PRO A 1 99 ? -4.721 -3.672 17.234 1.00 88.38 99 PRO A O 1
ATOM 795 N N . LEU A 1 100 ? -6.863 -3.016 17.019 1.00 89.50 100 LEU A N 1
ATOM 796 C CA . LEU A 1 100 ? -7.207 -3.981 15.971 1.00 89.50 100 LEU A CA 1
ATOM 797 C C . LEU A 1 100 ? -6.522 -3.603 14.662 1.00 89.50 100 LEU A C 1
ATOM 799 O O . LEU A 1 100 ? -5.816 -4.429 14.089 1.00 89.50 100 LEU A O 1
ATOM 803 N N . SER A 1 101 ? -6.634 -2.335 14.262 1.00 90.44 101 SER A N 1
ATOM 804 C CA . SER A 1 101 ? -5.989 -1.813 13.056 1.00 90.44 101 SER A CA 1
ATOM 805 C C . SER A 1 101 ? -4.472 -2.009 13.089 1.00 90.44 101 SER A C 1
ATOM 807 O O . SER A 1 101 ? -3.881 -2.418 12.093 1.00 90.44 101 SER A O 1
ATOM 809 N N . ILE A 1 102 ? -3.828 -1.796 14.243 1.00 91.81 102 ILE A N 1
ATOM 810 C CA . ILE A 1 102 ? -2.389 -2.043 14.412 1.00 91.81 102 ILE A CA 1
ATOM 811 C C . ILE A 1 102 ? -2.043 -3.512 14.145 1.00 91.81 102 ILE A C 1
ATOM 813 O O . ILE A 1 102 ? -1.063 -3.798 13.453 1.00 91.81 102 ILE A O 1
ATOM 817 N N . ASN A 1 103 ? -2.827 -4.449 14.682 1.00 92.25 103 ASN A N 1
ATOM 818 C CA . ASN A 1 103 ? -2.595 -5.876 14.467 1.00 92.25 103 ASN A CA 1
ATOM 819 C C . ASN A 1 103 ? -2.822 -6.277 13.008 1.00 92.25 103 ASN A C 1
ATOM 821 O O . ASN A 1 103 ? -2.023 -7.037 12.462 1.00 92.25 103 ASN A O 1
ATOM 825 N N . ASP A 1 104 ? -3.850 -5.729 12.364 1.00 92.81 104 ASP A N 1
ATOM 826 C CA . ASP A 1 104 ? -4.161 -6.009 10.962 1.00 92.81 104 ASP A CA 1
ATOM 827 C C . ASP A 1 104 ? -3.059 -5.488 10.031 1.00 92.81 104 ASP A C 1
ATOM 829 O O . ASP A 1 104 ? -2.599 -6.214 9.148 1.00 92.81 104 ASP A O 1
ATOM 833 N N . VAL A 1 105 ? -2.539 -4.279 10.279 1.00 94.06 105 VAL A N 1
ATOM 834 C CA . VAL A 1 105 ? -1.399 -3.730 9.525 1.00 94.06 105 VAL A CA 1
ATOM 835 C C . VAL A 1 105 ? -0.144 -4.581 9.730 1.00 94.06 105 VAL A C 1
ATOM 837 O O . VAL A 1 105 ? 0.540 -4.903 8.755 1.00 94.06 105 VAL A O 1
ATOM 840 N N . LYS A 1 106 ? 0.154 -5.007 10.964 1.00 94.31 106 LYS A N 1
ATOM 841 C CA . LYS A 1 106 ? 1.287 -5.907 11.254 1.00 94.31 106 LYS A CA 1
ATOM 842 C C . LYS A 1 106 ? 1.144 -7.263 10.561 1.00 94.31 106 LYS A C 1
ATOM 844 O O . LYS A 1 106 ? 2.116 -7.775 10.001 1.00 94.31 106 LYS A O 1
ATOM 849 N N . ALA A 1 107 ? -0.054 -7.843 10.573 1.00 93.56 107 ALA A N 1
ATOM 850 C CA . ALA A 1 107 ? -0.347 -9.102 9.896 1.00 93.56 107 ALA A CA 1
ATOM 851 C C . ALA A 1 107 ? -0.195 -8.962 8.374 1.00 93.56 107 ALA A C 1
ATOM 853 O O . ALA A 1 107 ? 0.451 -9.796 7.736 1.00 93.56 107 ALA A O 1
ATOM 854 N N . PHE A 1 108 ? -0.695 -7.867 7.797 1.00 94.88 108 PHE A N 1
ATOM 855 C CA . PHE A 1 108 ? -0.513 -7.554 6.382 1.00 94.88 108 PHE A CA 1
ATOM 856 C C . PHE A 1 108 ? 0.974 -7.443 6.008 1.00 94.88 108 PHE A C 1
ATOM 858 O O . PHE A 1 108 ? 1.392 -8.024 5.005 1.00 94.88 108 PHE A O 1
ATOM 865 N N . HIS A 1 109 ? 1.789 -6.799 6.851 1.00 95.50 109 HIS A N 1
ATOM 866 C CA . HIS A 1 109 ? 3.236 -6.646 6.652 1.00 95.50 109 HIS A CA 1
ATOM 867 C C . HIS A 1 109 ? 4.067 -7.892 6.973 1.00 95.50 109 HIS A C 1
ATOM 869 O O . HIS A 1 109 ? 5.277 -7.891 6.761 1.00 95.50 109 HIS A O 1
ATOM 875 N N . SER A 1 110 ? 3.449 -8.963 7.464 1.00 92.94 110 SER A N 1
ATOM 876 C CA . SER A 1 110 ? 4.147 -10.215 7.743 1.00 92.94 110 SER A CA 1
ATOM 877 C C . SER A 1 110 ? 4.270 -11.075 6.474 1.00 92.94 110 SER A C 1
ATOM 879 O O . SER A 1 110 ? 3.365 -11.070 5.633 1.00 92.94 110 SER A O 1
ATOM 881 N N . PRO A 1 111 ? 5.356 -11.857 6.312 1.00 87.19 111 PRO A N 1
ATOM 882 C CA . PRO A 1 111 ? 5.515 -12.755 5.164 1.00 87.19 111 PRO A CA 1
ATOM 883 C C . PRO A 1 111 ? 4.481 -13.891 5.158 1.00 87.19 111 PRO A C 1
ATOM 885 O O . PRO A 1 111 ? 4.058 -14.323 4.092 1.00 87.19 111 PRO A O 1
ATOM 888 N N . ASN A 1 112 ? 4.027 -14.322 6.340 1.00 76.06 112 ASN A N 1
ATOM 889 C CA . ASN A 1 112 ? 2.986 -15.333 6.502 1.00 76.06 112 ASN A CA 1
ATOM 890 C C . ASN A 1 112 ? 1.654 -14.662 6.844 1.00 76.06 112 ASN A C 1
ATOM 892 O O . ASN A 1 112 ? 1.606 -13.811 7.734 1.00 76.06 112 ASN A O 1
ATOM 896 N N . GLU A 1 113 ? 0.569 -15.080 6.190 1.00 62.69 113 GLU A N 1
ATOM 897 C CA . GLU A 1 113 ? -0.786 -14.660 6.551 1.00 62.69 113 GLU A CA 1
ATOM 898 C C . GLU A 1 113 ? -1.193 -15.284 7.888 1.00 62.69 113 GLU A C 1
ATOM 900 O O . GLU A 1 113 ? -1.800 -16.351 7.955 1.00 62.69 113 GLU A O 1
ATOM 905 N N . LYS A 1 114 ? -0.841 -14.629 8.994 1.00 55.03 114 LYS A N 1
ATOM 906 C CA . LYS A 1 114 ? -1.485 -14.913 10.275 1.00 55.03 114 LYS A CA 1
ATOM 907 C C . LYS A 1 114 ? -2.791 -14.130 10.290 1.00 55.03 114 LYS A C 1
ATOM 909 O O . LYS A 1 114 ? -2.756 -12.907 10.390 1.00 55.03 114 LYS A O 1
ATOM 914 N N . LYS A 1 115 ? -3.934 -14.813 10.166 1.00 54.09 115 LYS A N 1
ATOM 915 C CA . LYS A 1 115 ? -5.235 -14.184 10.429 1.00 54.09 115 LYS A CA 1
ATOM 916 C C . LYS A 1 115 ? -5.181 -13.561 11.824 1.00 54.09 115 LYS A C 1
ATOM 918 O O . LYS A 1 115 ? -4.885 -14.250 12.797 1.00 54.09 115 LYS A O 1
ATOM 923 N N . SER A 1 116 ? -5.417 -12.256 11.887 1.00 56.09 116 SER A N 1
ATOM 924 C CA . SER A 1 116 ? -5.604 -11.516 13.131 1.00 56.09 116 SER A CA 1
ATOM 925 C C . SER A 1 116 ? -6.837 -12.103 13.827 1.00 56.09 116 SER A C 1
ATOM 927 O O . SER A 1 116 ? -7.970 -11.916 13.382 1.00 56.09 116 SER A O 1
ATOM 929 N N . GLU A 1 117 ? -6.617 -12.932 14.848 1.00 57.59 117 GLU A N 1
ATOM 930 C CA . GLU A 1 117 ? -7.688 -13.505 15.661 1.00 57.59 117 GLU A CA 1
ATOM 931 C C . GLU A 1 117 ? -8.395 -12.358 16.390 1.00 57.59 117 GLU A C 1
ATOM 933 O O . GLU A 1 117 ? -7.804 -11.667 17.223 1.00 57.59 117 GLU A O 1
ATOM 938 N N . SER A 1 118 ? -9.665 -12.117 16.059 1.00 57.47 118 SER A N 1
ATOM 939 C CA . SER A 1 118 ? -10.425 -11.043 16.695 1.00 57.47 118 SER A CA 1
ATOM 940 C C . SER A 1 118 ? -10.522 -11.290 18.212 1.00 57.47 118 SER A C 1
ATOM 942 O O . SER A 1 118 ? -10.845 -12.407 18.631 1.00 57.47 118 SER A O 1
ATOM 944 N N . PRO A 1 119 ? -10.359 -10.266 19.070 1.00 61.41 119 PRO A N 1
ATOM 945 C CA . PRO A 1 119 ? -10.440 -10.432 20.523 1.00 61.41 119 PRO A CA 1
ATOM 946 C C . PRO A 1 119 ? -11.840 -10.832 21.014 1.00 61.41 119 PRO A C 1
ATOM 948 O O . PRO A 1 119 ? -12.016 -11.101 22.199 1.00 61.41 119 PRO A O 1
ATOM 951 N N . LYS A 1 120 ? -12.840 -10.925 20.125 1.00 65.69 120 LYS A N 1
ATOM 952 C CA . LYS A 1 120 ? -14.198 -11.385 20.446 1.00 65.69 120 LYS A CA 1
ATOM 953 C C . LYS A 1 120 ? -14.192 -12.759 21.119 1.00 65.69 120 LYS A C 1
ATOM 955 O O . LYS A 1 120 ? -14.922 -12.947 22.086 1.00 65.69 120 LYS A O 1
ATOM 960 N N . LEU A 1 121 ? -13.338 -13.685 20.675 1.00 62.25 121 LEU A N 1
ATOM 961 C CA . LEU A 1 121 ? -13.198 -15.007 21.301 1.00 62.25 121 LEU A CA 1
ATOM 962 C C . LEU A 1 121 ? -12.655 -14.922 22.735 1.00 62.25 121 LEU A C 1
ATOM 964 O O . LEU A 1 121 ? -13.162 -15.603 23.626 1.00 62.25 121 LEU A O 1
ATOM 968 N N . LEU A 1 122 ? -11.686 -14.036 22.980 1.00 65.88 122 LEU A N 1
ATOM 969 C CA . LEU A 1 122 ? -11.142 -13.775 24.316 1.00 65.88 122 LEU A CA 1
ATOM 970 C C . LEU A 1 122 ? -12.191 -13.156 25.248 1.00 65.88 122 LEU A C 1
ATOM 972 O O . LEU A 1 122 ? -12.316 -13.575 26.398 1.00 65.88 122 LEU A O 1
ATOM 976 N N . ILE A 1 123 ? -12.986 -12.211 24.739 1.00 76.06 123 ILE A N 1
ATOM 977 C CA . ILE A 1 123 ? -14.069 -11.564 25.492 1.00 76.06 123 ILE A CA 1
ATOM 978 C C . ILE A 1 123 ? -15.166 -12.581 25.837 1.00 76.06 123 ILE A C 1
ATOM 980 O O . ILE A 1 123 ? -15.597 -12.646 26.985 1.00 76.06 123 ILE A O 1
ATOM 984 N N . ILE A 1 124 ? -15.582 -13.427 24.888 1.00 77.88 124 ILE A N 1
ATOM 985 C CA . ILE A 1 124 ? -16.578 -14.485 25.131 1.00 77.88 124 ILE A CA 1
ATOM 986 C C . ILE A 1 124 ? -16.068 -15.479 26.185 1.00 77.88 124 ILE A C 1
ATOM 988 O O . ILE A 1 124 ? -16.791 -15.801 27.127 1.00 77.88 124 ILE A O 1
ATOM 992 N N . SER A 1 125 ? -14.808 -15.912 26.075 1.00 78.06 125 SER A N 1
ATOM 993 C CA . SER A 1 125 ? -14.145 -16.773 27.064 1.00 78.06 125 SER A CA 1
ATOM 994 C C . SER A 1 125 ? -14.148 -16.149 28.466 1.00 78.06 125 SER A C 1
ATOM 996 O O . SER A 1 125 ? -14.507 -16.805 29.447 1.00 78.06 125 SER A O 1
ATOM 998 N N . PHE A 1 126 ? -13.813 -14.860 28.568 1.00 86.00 126 PHE A N 1
ATOM 999 C CA . PHE A 1 126 ? -13.800 -14.141 29.840 1.00 86.00 126 PHE A CA 1
ATOM 1000 C C . PHE A 1 126 ? -15.199 -14.035 30.463 1.00 86.00 126 PHE A C 1
ATOM 1002 O O . PHE A 1 126 ? -15.361 -14.281 31.658 1.00 86.00 126 PHE A O 1
ATOM 1009 N N . LEU A 1 127 ? -16.224 -13.745 29.656 1.00 87.94 127 LEU A N 1
ATOM 1010 C CA . LEU A 1 127 ? -17.620 -13.674 30.099 1.00 87.94 127 LEU A CA 1
ATOM 1011 C C . LEU A 1 127 ? -18.134 -15.029 30.601 1.00 87.94 127 LEU A C 1
ATOM 1013 O O . LEU A 1 127 ? -18.772 -15.088 31.652 1.00 87.94 127 LEU A O 1
ATOM 1017 N N . ILE A 1 128 ? -17.810 -16.125 29.910 1.00 88.50 128 ILE A N 1
ATOM 1018 C CA . ILE A 1 128 ? -18.155 -17.484 30.355 1.00 88.50 128 ILE A CA 1
ATOM 1019 C C . ILE A 1 128 ? -17.474 -17.797 31.693 1.00 88.50 128 ILE A C 1
ATOM 1021 O O . ILE A 1 128 ? -18.124 -18.291 32.617 1.00 88.50 128 ILE A O 1
ATOM 1025 N N . CYS A 1 129 ? -16.189 -17.463 31.832 1.00 87.75 129 CYS A N 1
ATOM 1026 C CA . CYS A 1 129 ? -15.445 -17.676 33.071 1.00 87.75 129 CYS A CA 1
ATOM 1027 C C . CYS A 1 12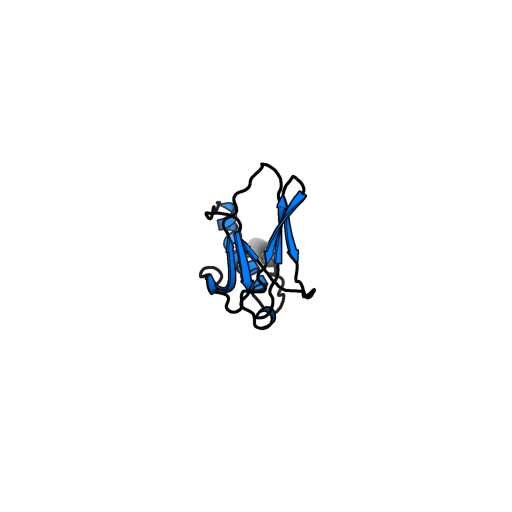9 ? -16.041 -16.869 34.238 1.00 87.75 129 CYS A C 1
ATOM 1029 O O . CYS A 1 129 ? -16.257 -17.414 35.321 1.00 87.75 129 CYS A O 1
ATOM 1031 N N . LEU A 1 130 ? -16.408 -15.605 34.001 1.00 90.88 130 LEU A N 1
ATOM 1032 C CA . LEU A 1 130 ? -17.069 -14.751 34.990 1.00 90.88 130 LEU A CA 1
ATOM 1033 C C . LEU A 1 130 ? -18.405 -15.351 35.456 1.00 90.88 130 LEU A C 1
ATOM 1035 O O . LEU A 1 130 ? -18.673 -15.396 36.656 1.00 90.88 130 LEU A O 1
ATOM 1039 N N . VAL A 1 131 ? -19.223 -15.868 34.534 1.00 90.50 131 VAL A N 1
ATOM 1040 C CA . VAL A 1 131 ? -20.494 -16.533 34.871 1.00 90.50 131 VAL A CA 1
ATOM 1041 C C . VAL A 1 131 ? -20.254 -17.795 35.705 1.00 90.50 131 VAL A C 1
ATOM 1043 O O . VAL A 1 131 ? -20.930 -17.991 36.717 1.00 90.50 131 VAL A O 1
ATOM 1046 N N . ILE A 1 132 ? -19.272 -18.626 35.343 1.00 88.44 132 ILE A N 1
ATOM 1047 C CA . ILE A 1 132 ? -18.917 -19.837 36.104 1.00 88.44 132 ILE A CA 1
ATOM 1048 C C . ILE A 1 132 ? -18.474 -19.472 37.525 1.00 88.44 132 ILE A C 1
ATOM 1050 O O . ILE A 1 132 ? -18.947 -20.077 38.491 1.00 88.44 132 ILE A O 1
ATOM 1054 N N . ILE A 1 133 ? -17.623 -18.452 37.663 1.00 89.69 133 ILE A N 1
ATOM 1055 C CA . ILE A 1 133 ? -17.169 -17.928 38.955 1.00 89.69 133 ILE A CA 1
ATOM 1056 C C . ILE A 1 133 ? -18.375 -17.476 39.787 1.00 89.69 133 ILE A C 1
ATOM 1058 O O . ILE A 1 133 ? -18.544 -17.935 40.917 1.00 89.69 133 ILE A O 1
ATOM 1062 N N . LEU A 1 134 ? -19.268 -16.655 39.228 1.00 87.94 134 LEU A N 1
ATOM 1063 C CA . LEU A 1 134 ? -20.460 -16.167 39.928 1.00 87.94 134 LEU A CA 1
ATOM 1064 C C . LEU A 1 134 ? -21.392 -17.307 40.377 1.00 87.94 134 LEU A C 1
ATOM 1066 O O . LEU A 1 134 ? -21.916 -17.266 41.492 1.00 87.94 134 LEU A O 1
ATOM 1070 N N . VAL A 1 135 ? -21.570 -18.353 39.563 1.00 86.94 135 VAL A N 1
ATOM 1071 C CA . VAL A 1 135 ? -22.362 -19.543 39.931 1.00 86.94 135 VAL A CA 1
ATOM 1072 C C . VAL A 1 135 ? -21.706 -20.320 41.077 1.00 86.94 135 VAL A C 1
ATOM 1074 O O . VAL A 1 135 ? -22.396 -20.721 42.020 1.00 86.94 135 VAL A O 1
ATOM 1077 N N . PHE A 1 136 ? -20.386 -20.512 41.040 1.00 83.25 136 PHE A N 1
ATOM 1078 C CA . PHE A 1 136 ? -19.647 -21.173 42.121 1.00 83.25 136 PHE A CA 1
ATOM 1079 C C . PHE A 1 136 ? -19.709 -20.381 43.430 1.00 83.25 136 PHE A C 1
ATOM 1081 O O . PHE A 1 136 ? -19.988 -20.960 44.484 1.00 83.25 136 PHE A O 1
ATOM 1088 N N . PHE A 1 137 ? -19.519 -19.061 43.372 1.00 79.19 137 PHE A N 1
ATOM 1089 C CA . PHE A 1 137 ? -19.639 -18.187 44.538 1.00 79.19 137 PHE A CA 1
ATOM 1090 C C . PHE A 1 137 ? -21.062 -18.189 45.111 1.00 79.19 137 PHE A C 1
ATOM 1092 O O . PHE A 1 137 ? -21.218 -18.319 46.326 1.00 79.19 137 PHE A O 1
ATOM 1099 N N . ARG A 1 138 ? -22.104 -18.167 44.268 1.00 78.81 138 ARG A N 1
ATOM 1100 C CA . ARG A 1 138 ? -23.502 -18.310 44.716 1.00 78.81 138 ARG A CA 1
ATOM 1101 C C . ARG A 1 138 ? -23.749 -19.618 45.465 1.00 78.81 138 ARG A C 1
ATOM 1103 O O . ARG A 1 138 ? -24.310 -19.593 46.558 1.00 78.81 138 ARG A O 1
ATOM 1110 N N . LYS A 1 139 ? -23.298 -20.756 44.924 1.00 72.31 139 LYS A N 1
ATOM 1111 C CA . LYS A 1 139 ? -23.447 -22.065 45.589 1.00 72.31 139 LYS A CA 1
ATOM 1112 C C . LYS A 1 139 ? -22.719 -22.116 46.935 1.00 72.31 139 LYS A C 1
ATOM 1114 O O . LYS A 1 139 ? -23.230 -22.711 47.882 1.00 72.31 139 LYS A O 1
ATOM 1119 N N . LYS A 1 140 ? -21.544 -21.488 47.034 1.00 68.81 140 LYS A N 1
ATOM 1120 C CA . LYS A 1 140 ? -20.750 -21.445 48.270 1.00 68.81 140 LYS A CA 1
ATOM 1121 C C . LYS A 1 140 ? -21.420 -20.589 49.352 1.00 68.81 140 LYS A C 1
ATOM 1123 O O . LYS A 1 140 ? -21.464 -21.019 50.498 1.00 68.81 140 LYS A O 1
ATOM 1128 N N . ILE A 1 141 ? -21.997 -19.443 48.979 1.00 68.25 141 ILE A N 1
ATOM 1129 C CA . ILE A 1 141 ? -22.757 -18.566 49.886 1.00 68.25 141 ILE A CA 1
ATOM 1130 C C . ILE A 1 141 ? -24.003 -19.286 50.421 1.00 68.25 141 ILE A C 1
ATOM 1132 O O . ILE A 1 141 ? -24.172 -19.376 51.631 1.00 68.25 141 ILE A O 1
ATOM 1136 N N . VAL A 1 142 ? -24.828 -19.886 49.555 1.00 65.00 142 VAL A N 1
ATOM 1137 C CA . VAL A 1 142 ? -26.039 -20.618 49.991 1.00 65.00 142 VAL A CA 1
ATOM 1138 C C . VAL A 1 142 ? -25.699 -21.759 50.959 1.00 65.00 142 VAL A C 1
ATOM 1140 O O . VAL A 1 142 ? -26.405 -21.974 51.937 1.00 65.00 142 VAL A O 1
ATOM 1143 N N . ARG A 1 143 ? -24.581 -22.462 50.741 1.00 61.84 143 ARG A N 1
ATOM 1144 C CA . ARG A 1 143 ? -24.132 -23.554 51.619 1.00 61.84 143 ARG A CA 1
ATOM 1145 C C . ARG A 1 143 ? -23.640 -23.080 52.993 1.00 61.84 143 ARG A C 1
ATOM 1147 O O . ARG A 1 143 ? -23.706 -23.856 53.938 1.00 61.84 143 ARG A O 1
ATOM 1154 N N . ILE A 1 144 ? -23.141 -21.847 53.096 1.00 66.69 144 ILE A N 1
ATOM 1155 C CA . ILE A 1 144 ? -22.716 -21.232 54.365 1.00 66.69 144 ILE A CA 1
ATOM 1156 C C . ILE A 1 144 ? -23.930 -20.792 55.192 1.00 66.69 144 ILE A C 1
ATOM 1158 O O . ILE A 1 144 ? -23.915 -20.969 56.400 1.00 66.69 144 ILE A O 1
ATOM 1162 N N . PHE A 1 145 ? -24.986 -20.281 54.552 1.00 59.44 145 PHE A N 1
ATOM 1163 C CA . PHE A 1 145 ? -26.213 -19.830 55.230 1.00 59.44 145 PHE A CA 1
ATOM 1164 C C . PHE A 1 145 ? -27.252 -20.942 55.480 1.00 59.44 145 PHE A C 1
ATOM 1166 O O . PHE A 1 145 ? -28.283 -20.688 56.090 1.00 59.44 145 PHE A O 1
ATOM 1173 N N . SER A 1 146 ? -27.001 -22.163 54.998 1.00 56.84 146 SER A N 1
ATOM 1174 C CA . SER A 1 146 ? -27.855 -23.349 55.195 1.00 56.84 146 SER A CA 1
ATOM 1175 C C . SER A 1 146 ? -27.343 -24.288 56.307 1.00 56.84 146 SER A C 1
ATOM 1177 O O . SER A 1 146 ? -27.815 -25.423 56.409 1.00 56.84 146 SER A O 1
ATOM 1179 N N . LYS A 1 147 ? -26.358 -23.855 57.098 1.00 49.38 147 LYS A N 1
ATOM 1180 C CA . LYS A 1 147 ? -25.813 -24.554 58.270 1.00 49.38 147 LYS A CA 1
ATOM 1181 C C . LYS A 1 147 ? -26.041 -23.705 59.509 1.00 49.38 147 LYS A C 1
ATOM 1183 O O . LYS A 1 147 ? -26.264 -24.323 60.568 1.00 49.38 147 LYS A O 1
#

Nearest PDB structures (foldseek):
  4zqk-assembly1_B  TM=2.772E-01  e=8.179E-01  Homo sapiens
  8r3m-assembly1_J  TM=2.335E-01  e=2.082E+00 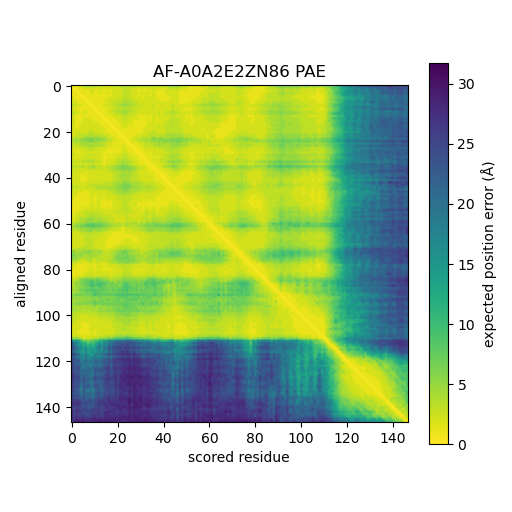 Mycolicibacterium smegmatis MC2 155
  4oo1-assembly1_C  TM=1.782E-01  e=1.727E+00  Saccharomyces cerevisiae S288C
  7kif-assembly1_J  TM=2.101E-01  e=6.388E+00  Mycobacterium tuberculosis

Mean predicted aligned error: 9.71 Å

Secondary structure (DSSP, 8-state):
-EEEEE--GGGTT---EEEEE-TT--EEEEE-TT-SSPEEEEETTTTEEEEEEEE------SSS--EEEEE-TT------EEE--SS----HHHHHHHHHHHHHHHHHTSSS------THHHHHHHHHHHHHHHHHHHHHHHHHHT-

pLDDT: mean 88.52, std 11.6, range [49.38, 98.31]

Sequence (147 aa):
MELGLPKLDSLSKFRPTIELISPTQKSTKFSSENIINPTTFYEPFTQTNSWVLFKNTIQLTEPGTYYLVSSDPQNKYGKLWIAIGREESFGASDLLNLPLSINDVKAFHSPNEKKSESPKLLIISFLICLVIILVFFRKKIVRIFSK

Foldseek 3Di:
DWKKAFPDPVCLQFKKKKWKQAPVRDIDIDTLNPQNDFDWDADPLLRTIIGISDDDDDDRPDDDDMDIDIATPVRDDGQMDDDDDDDDDDDPVCVVCVVVVSVVVNCSSDPDNDPPDPCVVVVVVVVVVVVVVVVVVVVVVVVVVVD

Solvent-accessible surface area (backbone atoms only — not comparable to full-atom values): 8994 Å² total; per-residue (Å²): 61,34,39,31,26,47,67,42,83,91,45,74,82,65,46,51,29,40,33,41,31,40,69,86,69,50,76,48,80,48,73,34,74,88,55,84,80,52,48,80,45,78,44,80,91,54,69,45,51,28,31,37,65,52,77,49,89,79,84,80,90,69,88,73,68,66,46,80,46,79,47,36,94,81,74,62,87,82,72,71,52,73,50,78,69,93,71,90,83,83,53,74,67,51,64,74,41,38,72,57,53,36,47,48,53,42,29,68,58,37,96,58,87,55,77,72,76,65,64,62,61,58,53,52,52,49,53,54,52,51,51,53,49,53,52,51,52,49,56,53,52,53,58,63,78,73,112